Protein AF-A0A2D4EPT7-F1 (afdb_monomer_lite)

InterPro domains:
  IPR009604 LsmAD domain [PF06741] (60-127)
  IPR009604 LsmAD domain [SM01272] (60-128)
  IPR045117 Ataxin2-like [PTHR12854] (3-130)

Sequence (140 aa):
RDAFTDSAISAKVNGEHKEKDLQPWDGGEGATADDLEALETDVSNGWDPNDMFRYNEENYGVASTYDSSLASYTVPLERDNSEDYLKREARATQLAEEIESSAQYKARAALENDDRSEEEKYTAVQRNAAEREGSLSAPR

Organism: Micrurus corallinus (NCBI:txid54390)

Structure (mmCIF, N/CA/C/O backbone):
data_AF-A0A2D4EPT7-F1
#
_entry.id   AF-A0A2D4EPT7-F1
#
loop_
_atom_site.group_PDB
_atom_site.id
_atom_site.type_symbol
_atom_site.label_atom_id
_atom_site.label_alt_id
_atom_site.label_comp_id
_atom_site.label_asym_id
_atom_site.label_entity_id
_atom_site.label_seq_id
_atom_site.pdbx_PDB_ins_code
_atom_site.Cartn_x
_atom_site.Cartn_y
_atom_site.Cartn_z
_atom_site.occupancy
_atom_site.B_iso_or_equiv
_atom_site.auth_seq_id
_atom_site.auth_comp_id
_atom_site.auth_asym_id
_atom_site.auth_atom_id
_atom_site.pdbx_PDB_model_num
ATOM 1 N N . ARG A 1 1 ? 2.824 -45.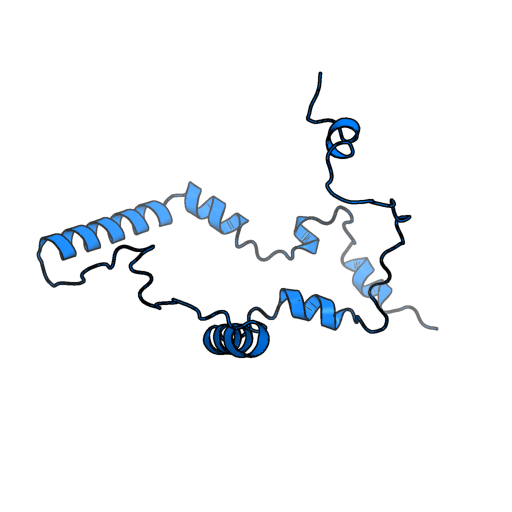150 0.889 1.00 53.28 1 ARG A N 1
ATOM 2 C CA . ARG A 1 1 ? 4.283 -44.941 1.045 1.00 53.28 1 ARG A CA 1
ATOM 3 C C . ARG A 1 1 ? 4.458 -43.432 1.085 1.00 53.28 1 ARG A C 1
ATOM 5 O O . ARG A 1 1 ? 4.150 -42.806 0.078 1.00 53.28 1 ARG A O 1
ATOM 12 N N . ASP A 1 2 ? 4.759 -42.881 2.259 1.00 59.12 2 ASP A N 1
ATOM 13 C CA . ASP A 1 2 ? 4.666 -41.443 2.540 1.00 59.12 2 ASP A CA 1
ATOM 14 C C . ASP A 1 2 ? 5.659 -40.637 1.710 1.00 59.12 2 ASP A C 1
ATOM 16 O O . ASP A 1 2 ? 6.864 -40.844 1.792 1.00 59.12 2 ASP A O 1
ATOM 20 N N . ALA A 1 3 ? 5.129 -39.730 0.894 1.00 64.12 3 ALA A N 1
ATOM 21 C CA . ALA A 1 3 ? 5.895 -38.793 0.074 1.00 64.12 3 ALA A CA 1
ATOM 22 C C . ALA A 1 3 ? 6.210 -37.476 0.813 1.00 64.12 3 ALA A C 1
ATOM 24 O O . ALA A 1 3 ? 6.744 -36.557 0.205 1.00 64.12 3 ALA A O 1
ATOM 25 N N . PHE A 1 4 ? 5.858 -37.390 2.101 1.00 67.00 4 PHE A N 1
ATOM 26 C CA . PHE A 1 4 ? 5.980 -36.193 2.944 1.00 67.00 4 PHE A CA 1
ATOM 27 C C . PHE A 1 4 ? 7.028 -36.332 4.054 1.00 67.00 4 PHE A C 1
ATOM 29 O O . PHE A 1 4 ? 7.124 -35.468 4.916 1.00 67.00 4 PHE A O 1
ATOM 36 N N . THR A 1 5 ? 7.790 -37.424 4.074 1.00 75.00 5 THR A N 1
ATOM 37 C CA . THR A 1 5 ? 8.911 -37.576 5.004 1.00 75.00 5 THR A CA 1
ATOM 38 C C . THR A 1 5 ? 10.184 -37.041 4.363 1.00 75.00 5 THR A C 1
ATOM 40 O O . THR A 1 5 ? 10.388 -37.214 3.159 1.00 75.00 5 THR A O 1
ATOM 43 N N . ASP A 1 6 ? 11.067 -36.440 5.161 1.00 66.38 6 ASP A N 1
ATOM 44 C CA . ASP A 1 6 ? 12.348 -35.892 4.687 1.00 66.38 6 ASP A CA 1
ATOM 45 C C . ASP A 1 6 ? 13.145 -36.909 3.859 1.00 66.38 6 ASP A C 1
ATOM 47 O O . ASP A 1 6 ? 13.690 -36.584 2.806 1.00 66.38 6 ASP A O 1
ATOM 51 N N . SER A 1 7 ? 13.109 -38.190 4.246 1.00 68.69 7 SER A N 1
ATOM 52 C CA . SER A 1 7 ? 13.768 -39.276 3.509 1.00 68.69 7 SER A CA 1
ATOM 53 C C . SER A 1 7 ? 13.239 -39.473 2.079 1.00 68.69 7 S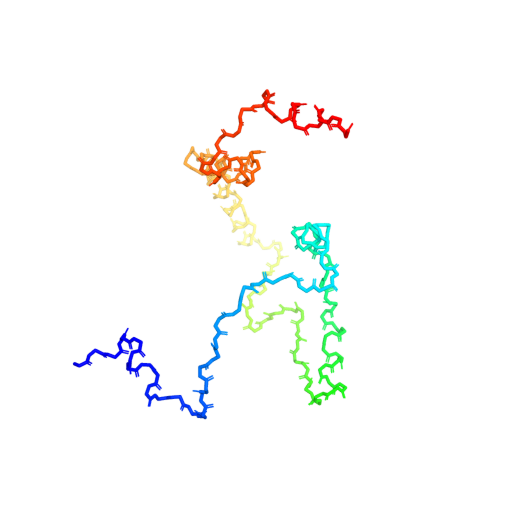ER A C 1
ATOM 55 O O . SER A 1 7 ? 13.974 -39.952 1.217 1.00 68.69 7 SER A O 1
ATOM 57 N N . ALA A 1 8 ? 11.974 -39.137 1.807 1.00 69.88 8 ALA A N 1
ATOM 58 C CA . ALA A 1 8 ? 11.384 -39.210 0.470 1.00 69.88 8 ALA A CA 1
A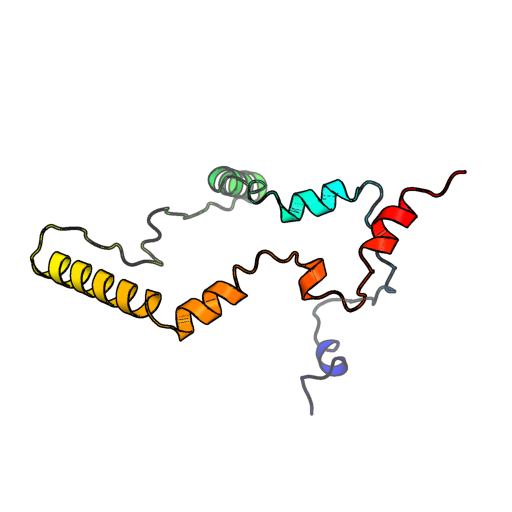TOM 59 C C . ALA A 1 8 ? 11.702 -37.969 -0.385 1.00 69.88 8 ALA A C 1
ATOM 61 O O . ALA A 1 8 ? 11.762 -38.083 -1.613 1.00 69.88 8 ALA A O 1
ATOM 62 N N . ILE A 1 9 ? 11.928 -36.815 0.253 1.00 66.31 9 ILE A N 1
ATOM 63 C CA . ILE A 1 9 ? 12.267 -35.540 -0.397 1.00 66.31 9 ILE A CA 1
ATOM 64 C C . ILE A 1 9 ? 13.739 -35.545 -0.842 1.00 66.31 9 ILE A C 1
ATOM 66 O O . ILE A 1 9 ? 14.029 -35.199 -1.988 1.00 66.31 9 ILE A O 1
ATOM 70 N N . SER A 1 10 ? 14.654 -36.060 -0.010 1.00 65.19 10 SER A N 1
ATOM 71 C CA . SER A 1 10 ? 16.089 -36.147 -0.338 1.00 65.19 10 SER A CA 1
ATOM 72 C C . SER A 1 10 ? 16.409 -37.077 -1.516 1.00 65.19 10 SER A C 1
ATOM 74 O O . SER A 1 10 ? 17.465 -36.968 -2.131 1.00 65.19 10 SER A O 1
ATOM 76 N N . ALA A 1 11 ? 15.502 -37.992 -1.872 1.00 65.56 11 ALA A N 1
ATOM 77 C CA . ALA A 1 11 ? 15.736 -38.999 -2.907 1.00 65.56 11 ALA A CA 1
ATOM 78 C C . ALA A 1 11 ? 15.567 -38.488 -4.355 1.00 65.56 11 ALA A C 1
ATOM 80 O O . ALA A 1 11 ? 15.875 -39.226 -5.291 1.00 65.56 11 ALA A O 1
ATOM 81 N N . LYS A 1 12 ? 15.032 -37.276 -4.570 1.00 62.12 12 LYS A N 1
ATOM 82 C CA . LYS A 1 12 ? 14.650 -36.776 -5.909 1.00 62.12 12 LYS A CA 1
ATOM 83 C C . LYS A 1 12 ? 15.159 -35.368 -6.212 1.00 62.12 12 LYS A C 1
ATOM 85 O O . LYS A 1 12 ? 14.485 -34.601 -6.897 1.00 62.12 12 LYS A O 1
ATOM 90 N N . VAL A 1 13 ? 16.339 -35.020 -5.717 1.00 60.91 13 VAL A N 1
ATOM 91 C CA . VAL A 1 13 ? 16.963 -33.732 -6.033 1.00 60.91 13 VAL A CA 1
ATOM 92 C C . VAL A 1 13 ? 17.879 -33.911 -7.244 1.00 60.91 13 VAL A C 1
ATOM 94 O O . VAL A 1 13 ? 18.672 -34.848 -7.304 1.00 60.91 13 VAL A O 1
ATOM 97 N N . ASN A 1 14 ? 17.742 -33.042 -8.245 1.00 50.59 14 ASN A N 1
ATOM 98 C CA . ASN A 1 14 ? 18.589 -33.070 -9.433 1.00 50.59 14 ASN A CA 1
ATOM 99 C C . ASN A 1 14 ? 19.920 -32.362 -9.112 1.00 50.59 14 ASN A C 1
ATOM 101 O O . ASN A 1 14 ? 20.020 -31.147 -9.250 1.00 50.59 14 ASN A O 1
ATOM 105 N N . GLY A 1 15 ? 20.910 -33.113 -8.619 1.00 62.31 15 GLY A N 1
ATOM 106 C CA . GLY A 1 15 ? 22.244 -32.613 -8.256 1.00 62.31 15 GLY A CA 1
ATOM 107 C C . GLY A 1 15 ? 22.858 -33.358 -7.063 1.00 62.31 15 GLY A C 1
ATOM 108 O O . GLY A 1 15 ? 22.139 -33.931 -6.249 1.00 62.31 15 GLY A O 1
ATOM 109 N N . GLU A 1 16 ? 24.192 -33.366 -6.950 1.00 57.81 16 GLU A N 1
ATOM 110 C CA . GLU A 1 16 ? 24.890 -33.937 -5.789 1.00 57.81 16 GLU A CA 1
ATOM 111 C C . GLU A 1 16 ? 24.796 -32.953 -4.607 1.00 57.81 16 GLU A C 1
ATOM 113 O O . GLU A 1 16 ? 25.594 -32.024 -4.483 1.00 57.81 16 GLU A O 1
ATOM 118 N N . HIS A 1 17 ? 23.789 -33.116 -3.747 1.00 60.59 17 HIS A N 1
ATOM 119 C CA . HIS A 1 17 ? 23.696 -32.373 -2.490 1.00 60.59 17 HIS A CA 1
ATOM 120 C C . HIS A 1 17 ? 24.584 -33.059 -1.444 1.00 60.59 17 HIS A C 1
ATOM 122 O O . HIS A 1 17 ? 24.193 -34.052 -0.835 1.00 60.59 17 HIS A O 1
ATOM 128 N N . LYS A 1 18 ? 25.802 -32.545 -1.241 1.00 72.38 18 LYS A N 1
ATOM 129 C CA . LYS A 1 18 ? 26.581 -32.867 -0.040 1.00 72.38 18 LYS A CA 1
ATOM 130 C C . LYS A 1 18 ? 25.994 -32.063 1.108 1.00 72.38 18 LYS A C 1
ATOM 132 O O . LYS A 1 18 ? 26.045 -30.833 1.078 1.00 72.38 18 LYS A O 1
ATOM 137 N N . GLU A 1 19 ? 25.411 -32.752 2.081 1.00 66.94 19 GLU A N 1
ATOM 138 C CA . GLU A 1 19 ? 25.004 -32.136 3.340 1.00 66.94 19 GLU A CA 1
ATOM 139 C C . GLU A 1 19 ? 26.225 -31.421 3.936 1.00 66.94 19 GLU A C 1
ATOM 141 O O . GLU A 1 19 ? 27.298 -32.011 4.080 1.00 66.94 19 GLU A O 1
ATOM 146 N N . LYS A 1 20 ? 26.094 -30.116 4.176 1.00 75.19 20 LYS A N 1
ATOM 147 C CA . LYS A 1 20 ? 27.096 -29.339 4.904 1.00 75.19 20 LYS A CA 1
ATOM 148 C C . LYS A 1 20 ? 26.735 -29.390 6.380 1.00 75.19 20 LYS A C 1
ATOM 150 O O . LYS A 1 20 ? 25.558 -29.260 6.717 1.00 75.19 20 LYS A O 1
ATOM 155 N N . ASP A 1 21 ? 27.740 -29.524 7.236 1.00 83.06 21 ASP A N 1
ATOM 156 C CA . ASP A 1 21 ? 27.547 -29.374 8.673 1.00 83.06 21 ASP A CA 1
ATOM 157 C C . ASP A 1 21 ? 26.982 -27.980 8.969 1.00 83.06 21 ASP A C 1
ATOM 159 O O . ASP A 1 21 ? 27.465 -26.971 8.443 1.00 83.06 21 ASP A O 1
ATOM 163 N N . LEU A 1 22 ? 25.941 -27.928 9.801 1.00 83.25 22 LEU A N 1
ATOM 164 C CA . LEU A 1 22 ? 25.382 -26.661 10.256 1.00 83.25 22 LEU A CA 1
ATOM 165 C C . LEU A 1 22 ? 26.439 -25.935 11.091 1.00 83.25 22 LEU A C 1
ATOM 167 O O . LEU A 1 22 ? 26.929 -26.465 12.089 1.00 83.25 22 LEU A O 1
ATOM 171 N N . GLN A 1 23 ? 26.776 -24.714 10.688 1.00 82.94 23 GLN A N 1
ATOM 172 C CA . GLN A 1 23 ? 27.630 -23.829 11.469 1.00 82.94 23 GLN A CA 1
ATOM 173 C C . GLN A 1 23 ? 26.759 -22.831 12.238 1.00 82.94 23 GLN A C 1
ATOM 175 O O . GLN A 1 23 ? 25.740 -22.381 11.703 1.00 82.94 23 GLN A O 1
ATOM 180 N N . PRO A 1 24 ? 27.133 -22.476 13.481 1.00 82.19 24 PRO A N 1
ATOM 181 C CA . PRO A 1 24 ? 26.521 -21.352 14.172 1.00 82.19 24 PRO A CA 1
ATOM 182 C C . PRO A 1 24 ? 26.617 -20.098 13.304 1.00 82.19 24 PRO A C 1
ATOM 184 O O . PRO A 1 24 ? 27.679 -19.798 12.761 1.00 82.19 24 PRO A O 1
ATOM 187 N N . TRP A 1 25 ? 25.504 -19.386 13.172 1.00 82.06 25 TRP A N 1
ATOM 188 C CA . TRP A 1 25 ? 25.478 -18.082 12.522 1.00 82.06 25 TRP A CA 1
ATOM 189 C C . TRP A 1 25 ? 26.336 -17.093 13.326 1.00 82.06 25 TRP A C 1
ATOM 191 O O . TRP A 1 25 ? 26.091 -16.923 14.521 1.00 82.06 25 TRP A O 1
ATOM 201 N N . ASP A 1 26 ? 27.334 -16.466 12.696 1.00 75.38 26 ASP A N 1
ATOM 202 C CA . ASP A 1 26 ? 28.249 -15.512 13.348 1.00 75.38 26 ASP A CA 1
ATOM 203 C C . ASP A 1 26 ? 27.959 -14.039 13.009 1.00 75.38 26 ASP A C 1
ATOM 205 O O . ASP A 1 26 ? 28.669 -13.152 13.475 1.00 75.38 26 ASP A O 1
ATOM 209 N N . GLY A 1 27 ? 26.903 -13.771 12.232 1.00 66.62 27 GLY A N 1
ATOM 210 C CA . GLY A 1 27 ? 26.518 -12.420 11.816 1.00 66.62 27 GLY A CA 1
ATOM 211 C C . GLY A 1 27 ? 27.408 -11.792 10.740 1.00 66.62 27 GLY A C 1
ATOM 212 O O . GLY A 1 27 ? 27.061 -10.726 10.244 1.00 66.62 27 GLY A O 1
ATOM 213 N N . GLY A 1 28 ? 28.502 -12.441 10.328 1.00 67.12 28 GLY A N 1
ATOM 214 C CA . GLY A 1 28 ? 29.513 -11.848 9.458 1.00 67.12 28 GLY A CA 1
ATOM 215 C C . GLY A 1 28 ? 30.361 -10.785 10.171 1.00 67.12 28 GLY A C 1
ATOM 216 O O . GLY A 1 28 ? 29.912 -10.075 11.071 1.00 67.12 28 GLY A O 1
ATOM 217 N N . GLU A 1 29 ? 31.623 -10.651 9.762 1.00 60.03 29 GLU A N 1
ATOM 218 C CA . GLU A 1 29 ? 32.531 -9.626 10.286 1.00 60.03 29 GLU A CA 1
ATOM 219 C C . GLU A 1 29 ? 32.078 -8.236 9.800 1.00 60.03 29 GLU A C 1
ATOM 221 O O . GLU A 1 29 ? 32.411 -7.813 8.695 1.00 60.03 29 GLU A O 1
ATOM 226 N N . GLY A 1 30 ? 31.270 -7.545 10.611 1.00 60.19 30 GLY A N 1
ATOM 227 C CA . GLY A 1 30 ? 30.836 -6.170 10.344 1.00 60.19 30 GLY A CA 1
ATOM 228 C C . GLY A 1 30 ? 29.380 -5.848 10.676 1.00 60.19 30 GLY A C 1
ATOM 229 O O . GLY A 1 30 ? 29.069 -4.666 10.760 1.00 60.19 30 GLY A O 1
ATOM 230 N N . ALA A 1 31 ? 28.515 -6.842 10.914 1.00 58.25 31 ALA A N 1
ATOM 231 C CA . ALA A 1 31 ? 27.129 -6.570 11.293 1.00 58.25 31 ALA A CA 1
ATOM 232 C C . ALA A 1 31 ? 27.069 -6.006 12.720 1.00 58.25 31 ALA A C 1
ATOM 234 O O . ALA A 1 31 ? 27.276 -6.715 13.710 1.00 58.25 31 ALA A O 1
ATOM 235 N N . THR A 1 32 ? 26.819 -4.707 12.834 1.00 61.66 32 THR A N 1
ATOM 236 C CA . THR A 1 32 ? 26.501 -4.061 14.107 1.00 61.66 32 THR A CA 1
ATOM 237 C C . THR A 1 32 ? 25.013 -4.242 14.408 1.00 61.66 32 THR A C 1
ATOM 239 O O . THR A 1 32 ? 24.210 -4.501 13.515 1.00 61.66 32 THR A O 1
ATOM 2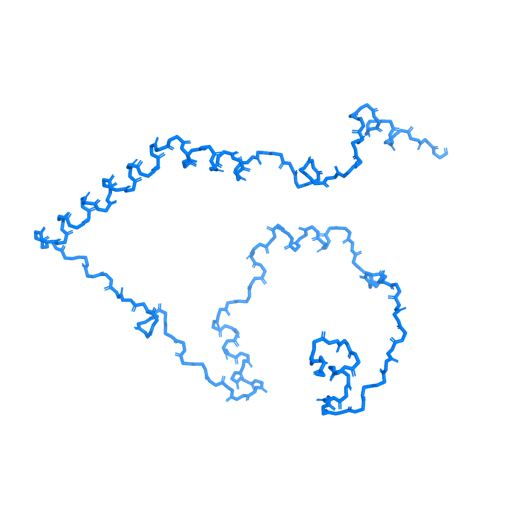42 N N . ALA A 1 33 ? 24.617 -4.109 15.677 1.00 60.81 33 ALA A N 1
ATOM 243 C CA . ALA A 1 33 ? 23.195 -4.098 16.033 1.00 60.81 33 ALA A CA 1
ATOM 244 C C . ALA A 1 33 ? 22.423 -2.996 15.271 1.00 60.81 33 ALA A C 1
ATOM 246 O O . ALA A 1 33 ? 21.291 -3.229 14.866 1.00 60.81 33 ALA A O 1
ATOM 247 N N . ASP A 1 34 ? 23.079 -1.864 14.981 1.00 58.47 34 ASP A N 1
ATOM 248 C CA . ASP A 1 34 ? 22.534 -0.780 14.148 1.00 58.47 34 ASP A CA 1
ATOM 249 C C . ASP A 1 34 ? 22.225 -1.225 12.704 1.00 58.47 34 ASP A C 1
ATOM 251 O O . ASP A 1 34 ? 21.217 -0.803 12.145 1.00 58.47 34 ASP A O 1
ATOM 255 N N . ASP A 1 35 ? 23.044 -2.094 12.096 1.00 60.44 35 ASP A N 1
ATOM 256 C CA . ASP A 1 35 ? 22.797 -2.607 10.734 1.00 60.44 35 ASP A CA 1
ATOM 257 C C . ASP A 1 35 ? 21.569 -3.534 10.677 1.00 60.44 35 ASP A C 1
ATOM 259 O O . ASP A 1 35 ? 20.889 -3.615 9.653 1.00 60.44 35 ASP A O 1
ATOM 263 N N . LEU A 1 36 ? 21.267 -4.230 11.778 1.00 59.38 36 LEU A N 1
ATOM 264 C CA . LEU A 1 36 ? 20.074 -5.071 11.903 1.00 59.38 36 LEU A CA 1
ATOM 265 C C . LEU A 1 36 ? 18.817 -4.233 12.183 1.00 59.38 36 LEU A C 1
ATOM 267 O O . LEU A 1 36 ? 17.776 -4.512 11.596 1.00 59.38 36 LEU A O 1
ATOM 271 N N . GLU A 1 37 ? 18.914 -3.175 12.997 1.00 59.28 37 GLU A N 1
ATOM 272 C CA . GLU A 1 37 ? 17.800 -2.239 13.236 1.00 59.28 37 GLU A CA 1
ATOM 273 C C . GLU A 1 37 ? 17.456 -1.396 11.993 1.00 59.28 37 GLU A C 1
ATOM 275 O O . GLU A 1 37 ? 16.288 -1.063 11.760 1.00 59.28 37 GLU A O 1
ATOM 280 N N . ALA A 1 38 ? 18.444 -1.085 11.146 1.00 60.00 38 ALA A N 1
ATOM 281 C CA . ALA A 1 38 ? 18.233 -0.366 9.889 1.00 60.00 38 ALA A CA 1
ATOM 282 C C . ALA A 1 38 ? 17.354 -1.149 8.894 1.00 60.00 38 ALA A C 1
ATOM 284 O O . ALA A 1 38 ? 16.589 -0.546 8.142 1.00 60.00 38 ALA A O 1
ATOM 285 N N . LEU A 1 39 ? 17.408 -2.486 8.907 1.00 57.88 39 LEU A N 1
ATOM 286 C CA . LEU A 1 39 ? 16.549 -3.333 8.066 1.00 57.88 39 LEU A CA 1
ATOM 287 C C . LEU A 1 39 ? 15.075 -3.290 8.489 1.00 57.88 39 LEU A C 1
ATOM 289 O O . LEU A 1 39 ? 14.195 -3.489 7.653 1.00 57.88 39 LEU A O 1
ATOM 293 N N . GLU A 1 40 ? 14.807 -3.047 9.771 1.00 55.75 40 GLU A N 1
ATOM 294 C CA . GLU A 1 40 ? 13.450 -3.005 10.326 1.00 55.75 40 GLU A CA 1
ATOM 295 C C . GLU A 1 40 ? 12.809 -1.619 10.188 1.00 55.75 40 GLU A C 1
ATOM 297 O O . GLU A 1 40 ? 11.588 -1.502 10.069 1.00 55.75 40 GLU A O 1
ATOM 302 N N . THR A 1 41 ? 13.625 -0.564 10.173 1.00 57.12 41 THR A N 1
ATOM 303 C CA . THR A 1 41 ? 13.155 0.828 10.153 1.00 57.12 41 THR A CA 1
ATOM 304 C C . THR A 1 41 ? 13.195 1.482 8.775 1.00 57.12 41 THR A C 1
ATOM 306 O O . THR A 1 41 ? 12.418 2.409 8.531 1.00 57.12 41 THR A O 1
ATOM 309 N N . ASP A 1 42 ? 14.035 1.008 7.852 1.00 53.12 42 ASP A N 1
ATOM 310 C CA . ASP A 1 42 ? 14.201 1.635 6.544 1.00 53.12 42 ASP A CA 1
ATOM 311 C C . ASP A 1 42 ? 13.439 0.900 5.431 1.00 53.12 42 ASP A C 1
ATOM 313 O O . ASP A 1 42 ? 13.990 0.156 4.618 1.00 53.12 42 ASP A O 1
ATOM 317 N N . VAL A 1 43 ? 12.136 1.181 5.330 1.00 55.94 43 VAL A N 1
ATOM 318 C CA . VAL A 1 43 ? 11.314 0.804 4.158 1.00 55.94 43 VAL A CA 1
ATOM 319 C C . VAL A 1 43 ? 11.799 1.523 2.877 1.00 55.94 43 VAL A C 1
ATOM 321 O O . VAL A 1 43 ? 11.343 1.226 1.773 1.00 55.94 43 VAL A O 1
ATOM 324 N N . SER A 1 44 ? 12.747 2.459 2.998 1.00 55.25 44 SER A N 1
ATOM 325 C CA . SER A 1 44 ? 13.288 3.275 1.905 1.00 55.25 44 SER A CA 1
ATOM 326 C C . SER A 1 44 ? 14.488 2.642 1.194 1.00 55.25 44 SER A C 1
ATOM 328 O O . SER A 1 44 ? 14.959 3.205 0.208 1.00 55.25 44 SER A O 1
ATOM 330 N N . ASN A 1 45 ? 14.950 1.460 1.612 1.00 61.56 45 ASN A N 1
ATOM 331 C CA . ASN A 1 45 ? 16.103 0.775 1.011 1.00 61.56 45 ASN A CA 1
ATOM 332 C C . ASN A 1 45 ? 15.782 0.034 -0.315 1.00 61.56 45 ASN A C 1
ATOM 334 O O . ASN A 1 45 ? 16.501 -0.871 -0.744 1.00 61.56 45 ASN A O 1
ATOM 338 N N . GLY A 1 46 ? 14.669 0.380 -0.967 1.00 72.31 46 GLY A N 1
ATOM 339 C CA . GLY A 1 46 ? 14.251 -0.195 -2.244 1.00 72.31 46 GLY A CA 1
ATOM 340 C C . GLY A 1 46 ? 14.996 0.414 -3.433 1.00 72.31 46 GLY A C 1
ATOM 341 O O . GLY A 1 46 ? 15.274 1.610 -3.466 1.00 72.31 46 GLY A O 1
ATOM 342 N N . TRP A 1 47 ? 15.288 -0.399 -4.449 1.00 86.19 47 TRP A N 1
ATOM 343 C CA . TRP A 1 47 ? 15.692 0.126 -5.756 1.00 86.19 47 TRP A CA 1
ATOM 344 C C . TRP A 1 47 ? 14.496 0.784 -6.443 1.00 86.19 47 TRP A C 1
ATOM 346 O O . TRP A 1 47 ? 13.388 0.242 -6.402 1.00 86.19 47 TRP A O 1
ATOM 356 N N . ASP A 1 48 ? 14.723 1.907 -7.131 1.00 87.94 48 ASP A N 1
ATOM 357 C CA . ASP A 1 48 ? 13.715 2.429 -8.050 1.00 87.94 48 ASP A CA 1
ATOM 358 C C . ASP A 1 48 ? 13.396 1.346 -9.101 1.00 87.94 48 ASP A C 1
ATOM 360 O O . ASP A 1 48 ? 14.323 0.742 -9.661 1.00 87.94 48 ASP A O 1
ATOM 364 N N . PRO A 1 49 ? 12.113 1.069 -9.397 1.00 88.00 49 PRO A N 1
ATOM 365 C CA . PRO A 1 49 ? 11.748 0.043 -10.366 1.00 88.00 49 PRO A CA 1
ATOM 366 C C . PRO A 1 49 ? 12.427 0.233 -11.726 1.00 88.00 49 PRO A C 1
ATOM 368 O O . PRO A 1 49 ? 12.837 -0.753 -12.337 1.00 88.00 49 PRO A O 1
ATOM 371 N N . ASN A 1 50 ? 12.619 1.478 -12.183 1.00 91.12 50 ASN A N 1
ATOM 372 C CA . ASN A 1 50 ? 13.295 1.748 -13.452 1.00 91.12 50 ASN A CA 1
ATOM 373 C C . ASN A 1 50 ? 14.785 1.402 -13.389 1.00 91.12 50 ASN A C 1
ATOM 375 O O . ASN A 1 50 ? 15.333 0.906 -14.373 1.00 91.12 50 ASN A O 1
ATOM 379 N N . ASP A 1 51 ? 15.434 1.617 -12.245 1.00 93.25 51 ASP A N 1
ATOM 380 C CA . ASP A 1 51 ? 16.832 1.234 -12.043 1.00 93.25 51 ASP A CA 1
ATOM 381 C C . ASP A 1 51 ? 16.993 -0.291 -12.005 1.00 93.25 51 ASP A C 1
ATOM 383 O O . ASP A 1 51 ? 17.925 -0.830 -12.608 1.00 93.25 51 ASP A O 1
ATOM 387 N N . MET A 1 52 ? 16.044 -1.001 -11.390 1.00 91.56 52 MET A N 1
ATOM 388 C CA . MET A 1 52 ? 16.005 -2.466 -11.415 1.00 91.56 52 MET A CA 1
ATOM 389 C C . MET A 1 52 ? 15.799 -3.002 -12.840 1.00 91.56 52 MET A C 1
ATOM 391 O O . MET A 1 52 ? 16.498 -3.928 -13.261 1.00 91.56 52 MET A O 1
ATOM 395 N N . PHE A 1 53 ? 14.869 -2.421 -13.608 1.00 94.69 53 PHE A N 1
ATOM 396 C CA . PHE A 1 53 ? 14.633 -2.819 -14.999 1.00 94.69 53 PHE A CA 1
ATOM 397 C C . PHE A 1 53 ? 15.866 -2.580 -15.870 1.00 94.69 53 PHE A C 1
ATOM 399 O O . PHE A 1 53 ? 16.256 -3.477 -16.617 1.00 94.69 53 PHE A O 1
ATOM 406 N N . ARG A 1 54 ? 16.511 -1.414 -15.730 1.00 95.12 54 ARG A N 1
ATOM 407 C CA . ARG A 1 54 ? 17.727 -1.067 -16.473 1.00 95.12 54 ARG A CA 1
ATOM 408 C C . ARG A 1 54 ? 18.858 -2.050 -16.186 1.00 95.12 54 ARG A C 1
ATOM 410 O O . ARG A 1 54 ? 19.467 -2.556 -17.119 1.00 95.12 54 ARG A O 1
ATOM 417 N N . TYR A 1 55 ? 19.094 -2.381 -14.918 1.00 95.25 55 TYR A N 1
ATOM 418 C CA . TYR A 1 55 ? 20.115 -3.361 -14.545 1.00 95.25 55 TYR A CA 1
ATOM 419 C C . TYR A 1 55 ? 19.842 -4.744 -15.148 1.00 95.25 55 TYR A C 1
ATOM 421 O O . TYR A 1 55 ? 20.753 -5.393 -15.660 1.00 95.25 55 TYR A O 1
ATOM 429 N N . ASN A 1 56 ? 18.584 -5.193 -15.142 1.00 93.06 56 ASN A N 1
ATOM 430 C CA . ASN A 1 56 ? 18.214 -6.472 -15.746 1.00 93.06 56 ASN A CA 1
ATOM 431 C C . ASN A 1 56 ? 18.436 -6.497 -17.263 1.00 93.06 56 ASN A C 1
ATOM 433 O O . ASN A 1 56 ? 18.878 -7.511 -17.813 1.00 93.06 56 ASN A O 1
ATOM 437 N N . GLU A 1 57 ? 18.163 -5.385 -17.937 1.00 95.88 57 GLU A N 1
ATOM 438 C CA . GLU A 1 57 ? 18.394 -5.245 -19.369 1.00 95.88 57 GLU A CA 1
ATOM 439 C C . GLU A 1 57 ? 19.893 -5.195 -19.699 1.00 95.88 57 GLU A C 1
ATOM 441 O O . GLU A 1 57 ? 20.351 -5.931 -20.571 1.00 95.88 57 GLU A O 1
ATOM 446 N N . GLU A 1 58 ? 20.679 -4.404 -18.967 1.00 96.44 58 GLU A N 1
ATOM 447 C CA . GLU A 1 58 ? 22.118 -4.237 -19.205 1.00 96.44 58 GLU A CA 1
ATOM 448 C C . GLU A 1 58 ? 22.924 -5.501 -18.871 1.00 96.44 58 GLU A C 1
ATOM 450 O O . GLU A 1 58 ? 23.803 -5.899 -19.640 1.00 96.44 58 GLU A O 1
ATOM 455 N N . ASN A 1 59 ? 22.622 -6.161 -17.749 1.00 96.19 59 ASN A N 1
ATOM 456 C CA . ASN A 1 59 ? 23.418 -7.285 -17.252 1.00 96.19 59 ASN A CA 1
ATOM 457 C C . ASN A 1 59 ? 22.934 -8.645 -17.760 1.00 96.19 59 ASN A C 1
ATOM 459 O O . ASN A 1 59 ? 23.738 -9.571 -17.882 1.00 96.19 59 ASN A O 1
ATOM 463 N N . TYR A 1 60 ? 21.636 -8.780 -18.038 1.00 95.88 60 TYR A N 1
ATOM 464 C CA . TYR A 1 60 ? 21.025 -10.063 -18.395 1.00 95.88 60 TYR A CA 1
ATOM 465 C C . TYR A 1 60 ? 20.244 -10.024 -19.715 1.00 95.88 60 TYR A C 1
ATOM 467 O O . TYR A 1 60 ? 19.754 -11.066 -20.151 1.00 95.88 60 TYR A O 1
ATOM 475 N N . GLY A 1 61 ? 20.133 -8.864 -20.376 1.00 94.44 61 GLY A N 1
ATOM 476 C CA . GLY A 1 61 ? 19.377 -8.717 -21.623 1.00 94.44 61 GLY A CA 1
ATOM 477 C C . GLY A 1 61 ? 17.865 -8.885 -21.448 1.00 94.44 61 GLY A C 1
ATOM 478 O O . GLY A 1 61 ? 17.167 -9.165 -22.423 1.00 94.44 61 GLY A O 1
ATOM 479 N N . VAL A 1 62 ? 17.351 -8.775 -20.217 1.00 95.38 62 VAL A N 1
ATOM 480 C CA . VAL A 1 62 ? 15.933 -8.994 -19.902 1.00 95.38 62 VAL A CA 1
ATOM 481 C C . VAL A 1 62 ? 15.198 -7.657 -19.862 1.00 95.38 62 VAL A C 1
ATOM 483 O O . VAL A 1 62 ? 15.288 -6.917 -18.885 1.00 95.38 62 VAL A O 1
ATOM 486 N N . ALA A 1 63 ? 14.428 -7.372 -20.913 1.00 94.12 63 ALA A N 1
ATOM 487 C CA . ALA A 1 63 ? 13.583 -6.184 -20.985 1.00 94.12 63 ALA A CA 1
ATOM 488 C C . ALA A 1 63 ? 12.278 -6.376 -20.197 1.00 94.12 63 ALA A C 1
ATOM 490 O O . ALA A 1 63 ? 11.593 -7.394 -20.324 1.00 94.12 63 ALA A O 1
ATOM 491 N N . SER A 1 64 ? 11.915 -5.373 -19.401 1.00 92.38 64 SER A N 1
ATOM 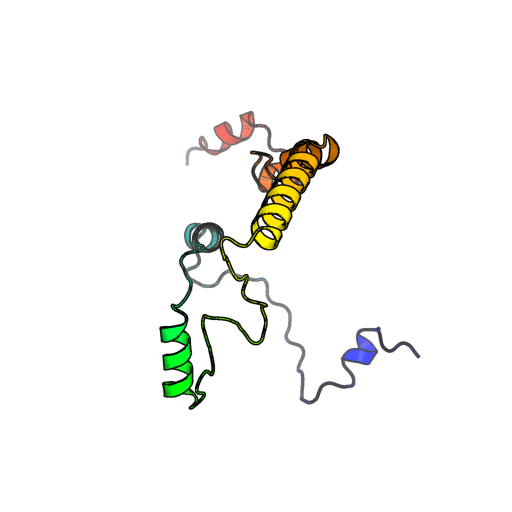492 C CA . SER A 1 64 ? 10.692 -5.402 -18.597 1.00 92.38 64 SER A CA 1
ATOM 493 C C . SER A 1 64 ? 9.502 -4.848 -19.378 1.00 92.38 64 SER A C 1
ATOM 495 O O . SER A 1 64 ? 9.592 -3.793 -19.995 1.00 92.38 64 SER A O 1
ATOM 497 N N . THR A 1 65 ? 8.357 -5.529 -19.314 1.00 91.62 65 THR A N 1
ATOM 498 C CA . THR A 1 65 ? 7.084 -5.075 -19.912 1.00 91.62 65 THR A CA 1
ATOM 499 C C . THR A 1 65 ? 6.198 -4.368 -18.886 1.00 91.62 65 THR A C 1
ATOM 501 O O . THR A 1 65 ? 4.973 -4.492 -18.922 1.00 91.62 65 THR A O 1
ATOM 504 N N . TYR A 1 66 ? 6.816 -3.727 -17.897 1.00 89.81 66 TYR A N 1
ATOM 505 C CA . TYR A 1 66 ? 6.099 -3.081 -16.811 1.00 89.81 66 TYR A CA 1
ATOM 506 C C . TYR A 1 66 ? 5.300 -1.888 -17.340 1.00 89.81 66 TYR A C 1
ATOM 508 O O . TYR A 1 66 ? 5.828 -1.038 -18.053 1.00 89.81 66 TYR A O 1
ATOM 516 N N . ASP A 1 67 ? 4.031 -1.832 -16.956 1.00 90.38 67 ASP A N 1
ATOM 517 C CA . ASP A 1 67 ? 3.137 -0.708 -17.190 1.00 90.38 67 ASP A CA 1
ATOM 518 C C . ASP A 1 67 ? 2.543 -0.303 -15.840 1.00 90.38 67 ASP A C 1
ATOM 520 O O . ASP A 1 67 ? 1.909 -1.116 -15.159 1.00 90.38 67 ASP A O 1
ATOM 524 N N . SER A 1 68 ? 2.753 0.957 -15.456 1.00 87.75 68 SER A N 1
ATOM 525 C CA . SER A 1 68 ? 2.280 1.509 -14.186 1.00 87.75 68 SER A CA 1
ATOM 526 C C . SER A 1 68 ? 0.758 1.536 -14.077 1.00 87.75 68 SER A C 1
ATOM 528 O O . SER A 1 68 ? 0.236 1.607 -12.966 1.00 87.75 68 SER A O 1
ATOM 530 N N . SER A 1 69 ? 0.038 1.439 -15.201 1.00 89.25 69 SER A N 1
ATOM 531 C CA . SER A 1 69 ? -1.419 1.309 -15.194 1.00 89.25 69 SER A CA 1
ATOM 532 C C . SER A 1 69 ? -1.889 0.004 -14.547 1.00 89.25 69 SER A C 1
ATOM 534 O O . SER A 1 69 ? -3.030 -0.076 -14.094 1.00 89.25 69 SER A O 1
ATOM 536 N N . LEU A 1 70 ? -1.029 -1.028 -14.529 1.00 90.06 70 LEU A N 1
ATOM 537 C CA . LEU A 1 70 ? -1.354 -2.385 -14.093 1.00 90.06 70 LEU A CA 1
ATOM 538 C C . LEU A 1 70 ? -2.657 -2.912 -14.722 1.00 90.06 70 LEU A C 1
ATOM 540 O O . LEU A 1 70 ? -3.341 -3.733 -14.112 1.00 90.06 70 LEU A O 1
ATOM 544 N N . ALA A 1 71 ? -3.020 -2.470 -15.933 1.00 89.38 71 ALA A N 1
ATOM 545 C CA . ALA A 1 71 ? -4.304 -2.791 -16.566 1.00 89.38 71 ALA A CA 1
ATOM 546 C C . ALA A 1 71 ? -4.519 -4.298 -16.805 1.00 89.38 71 ALA A C 1
ATOM 548 O O . ALA A 1 71 ? -5.652 -4.765 -16.886 1.00 89.38 71 ALA A O 1
ATOM 549 N N . SER A 1 72 ? -3.439 -5.082 -16.881 1.00 90.69 72 SER A N 1
ATOM 550 C CA . SER A 1 72 ? -3.510 -6.549 -16.965 1.00 90.69 72 SER A CA 1
ATOM 551 C C . SER A 1 72 ? -3.883 -7.224 -15.639 1.00 90.69 72 SER A C 1
ATOM 553 O O . SER A 1 72 ? -4.268 -8.390 -15.636 1.00 90.69 72 SER A O 1
ATOM 555 N N . TYR A 1 73 ? -3.748 -6.517 -14.516 1.00 92.12 73 TYR A N 1
ATOM 556 C CA . TYR A 1 73 ? -3.944 -7.042 -13.160 1.00 92.12 73 TYR A CA 1
ATOM 557 C C . TYR A 1 73 ? -5.018 -6.296 -12.368 1.00 92.12 73 TYR A C 1
ATOM 559 O O . TYR A 1 73 ? -5.466 -6.779 -11.330 1.00 92.12 73 TYR A O 1
ATOM 567 N N . THR A 1 74 ? -5.438 -5.126 -12.842 1.00 92.81 74 THR A N 1
ATOM 568 C CA . THR A 1 74 ? -6.405 -4.264 -12.169 1.00 92.81 74 THR A CA 1
ATOM 569 C C . THR A 1 74 ? -7.451 -3.774 -13.158 1.00 92.81 74 THR A C 1
ATOM 571 O O . THR A 1 74 ? -7.202 -3.675 -14.357 1.00 92.81 74 THR A O 1
ATOM 574 N N . VAL A 1 75 ? -8.645 -3.477 -12.646 1.00 89.94 75 VAL A N 1
ATOM 575 C CA . VAL A 1 75 ? -9.706 -2.835 -13.423 1.00 89.94 75 VAL A CA 1
ATOM 576 C C . VAL A 1 75 ? -9.709 -1.353 -13.051 1.00 89.94 75 VAL A C 1
ATOM 578 O O . VAL A 1 75 ? -10.024 -1.038 -11.899 1.00 89.94 75 VAL A O 1
ATOM 581 N N . PRO A 1 76 ? -9.361 -0.442 -13.978 1.00 85.56 76 PRO A N 1
ATOM 582 C CA . PRO A 1 76 ? -9.399 0.988 -13.711 1.00 85.56 76 PRO A CA 1
ATOM 583 C C . PRO A 1 76 ? -10.811 1.432 -13.326 1.00 85.56 76 PRO A C 1
ATOM 585 O O . PRO A 1 76 ? -11.793 1.056 -13.969 1.00 85.56 76 PRO A O 1
ATOM 588 N N . LEU A 1 77 ? -10.922 2.246 -12.278 1.00 84.50 77 LEU A N 1
ATOM 589 C CA . LEU A 1 77 ? -12.199 2.821 -11.877 1.00 84.50 77 LEU A CA 1
ATOM 590 C C . LEU A 1 77 ? -12.449 4.110 -12.667 1.00 84.50 77 LEU A C 1
ATOM 592 O O . LEU A 1 77 ? -11.760 5.110 -12.466 1.00 84.50 77 LEU A O 1
ATOM 596 N N . GLU A 1 78 ? -13.454 4.100 -13.540 1.00 85.75 78 GLU A N 1
ATOM 597 C CA . GLU A 1 78 ? -13.901 5.309 -14.233 1.00 85.75 78 GLU A CA 1
ATOM 598 C C . GLU A 1 78 ? -14.596 6.246 -13.240 1.00 85.75 78 GLU A C 1
ATOM 600 O O . GLU A 1 78 ? -15.672 5.935 -12.730 1.00 85.75 78 GLU A O 1
ATOM 605 N N . ARG A 1 79 ? -13.958 7.381 -12.936 1.00 84.06 79 ARG A N 1
ATOM 606 C CA . ARG A 1 79 ? -14.494 8.417 -12.041 1.00 84.06 79 ARG A CA 1
ATOM 607 C C . ARG A 1 79 ? -15.243 9.469 -12.846 1.00 84.06 79 ARG A C 1
ATOM 609 O O . ARG A 1 79 ? -14.769 10.592 -13.013 1.00 84.06 79 ARG A O 1
ATOM 616 N N . ASP A 1 80 ? -16.379 9.078 -13.404 1.00 86.12 80 ASP A N 1
ATOM 617 C CA . ASP A 1 80 ? -17.270 9.993 -14.105 1.00 86.12 80 ASP A CA 1
ATOM 618 C C . ASP A 1 80 ? -18.326 10.592 -13.157 1.00 86.12 80 ASP A C 1
ATOM 620 O O . ASP A 1 80 ? -18.591 10.083 -12.072 1.00 86.12 80 ASP A O 1
ATOM 624 N N . ASN A 1 81 ? -18.954 11.702 -13.555 1.00 82.50 81 ASN A N 1
ATOM 625 C CA . ASN A 1 81 ? -20.060 12.301 -12.791 1.00 82.50 81 ASN A CA 1
ATOM 626 C C . ASN A 1 81 ? -21.405 11.613 -13.094 1.00 82.50 81 ASN A C 1
ATOM 628 O O . ASN A 1 81 ? -22.457 12.256 -13.058 1.00 82.50 81 ASN A O 1
ATOM 632 N N . SER A 1 82 ? -21.386 10.329 -13.461 1.00 88.94 82 SER A N 1
ATOM 633 C CA . SER A 1 82 ? -22.617 9.585 -13.705 1.00 88.94 82 SER A CA 1
ATOM 634 C C . SER A 1 82 ? -23.367 9.361 -12.394 1.00 88.94 82 SER A C 1
ATOM 636 O O . SER A 1 82 ? -22.779 9.172 -11.326 1.00 88.94 82 SER A O 1
ATOM 638 N N . GLU A 1 83 ? -24.698 9.353 -12.469 1.00 91.12 83 GLU A N 1
ATOM 639 C CA . GLU A 1 83 ? -25.543 9.077 -11.305 1.00 91.12 83 GLU A CA 1
ATOM 640 C C . GLU A 1 83 ? -25.222 7.697 -10.696 1.00 91.12 83 GLU A C 1
ATOM 642 O O . GLU A 1 83 ? -25.219 7.531 -9.475 1.00 91.12 83 GLU A O 1
ATOM 647 N N . ASP A 1 84 ? -24.885 6.717 -11.539 1.00 88.88 84 ASP A N 1
ATOM 648 C CA . ASP A 1 84 ? -24.527 5.365 -11.113 1.00 88.88 84 ASP A CA 1
ATOM 649 C C . ASP A 1 84 ? -23.159 5.291 -10.427 1.00 88.88 84 ASP A C 1
ATOM 651 O O . ASP A 1 84 ? -22.995 4.494 -9.499 1.00 88.88 84 ASP A O 1
ATOM 655 N N . TYR A 1 85 ? -22.168 6.085 -10.852 1.00 91.56 85 TYR A N 1
ATOM 656 C CA . TYR A 1 85 ? -20.890 6.192 -10.143 1.00 91.56 85 TYR A CA 1
ATOM 657 C C . TYR A 1 85 ? -21.090 6.815 -8.761 1.00 91.56 85 TYR A C 1
ATOM 659 O O . TYR A 1 85 ? -20.692 6.211 -7.767 1.00 91.56 85 TYR A O 1
ATOM 667 N N . LEU A 1 86 ? -21.800 7.943 -8.674 1.00 93.50 86 LEU A N 1
ATOM 668 C CA . LEU A 1 86 ? -22.049 8.631 -7.402 1.00 93.50 86 LEU A CA 1
ATOM 669 C C . LEU A 1 86 ? -22.825 7.757 -6.407 1.00 93.50 86 LEU A C 1
ATOM 671 O O . LEU A 1 86 ? -22.495 7.719 -5.224 1.00 93.50 86 LEU A O 1
ATOM 675 N N . LYS A 1 87 ? -23.824 6.996 -6.872 1.00 94.44 87 LYS A N 1
ATOM 676 C CA . LYS A 1 87 ? -24.540 6.025 -6.026 1.00 94.44 87 LYS A CA 1
ATOM 677 C C . LYS A 1 87 ? -23.624 4.915 -5.515 1.00 94.44 87 LYS A C 1
ATOM 679 O O . LYS A 1 87 ? -23.738 4.519 -4.355 1.00 94.44 87 LYS A O 1
ATOM 684 N N . ARG A 1 88 ? -22.740 4.386 -6.370 1.00 92.81 88 ARG A N 1
ATOM 685 C CA . ARG A 1 88 ? -21.766 3.354 -5.978 1.00 92.81 88 ARG A CA 1
ATOM 686 C C . ARG A 1 88 ? -20.751 3.897 -4.981 1.00 92.81 88 ARG A C 1
ATOM 688 O O . ARG A 1 88 ? -20.479 3.214 -4.000 1.00 92.81 88 ARG A O 1
ATOM 695 N N . GLU A 1 89 ? -20.247 5.105 -5.207 1.00 93.81 89 GLU A N 1
ATOM 696 C CA . GLU A 1 89 ? -19.322 5.796 -4.308 1.00 93.81 89 GLU A CA 1
ATOM 697 C C . GLU A 1 89 ? -19.974 6.028 -2.939 1.00 93.81 89 GLU A C 1
ATOM 699 O O . GLU A 1 89 ? -19.451 5.557 -1.934 1.00 93.81 89 GLU A O 1
ATOM 704 N N . ALA A 1 90 ? -21.179 6.607 -2.900 1.00 95.69 90 ALA A N 1
ATOM 705 C CA . ALA A 1 90 ? -21.920 6.823 -1.656 1.00 95.69 90 ALA A CA 1
ATOM 706 C C . ALA A 1 90 ? -22.190 5.514 -0.894 1.00 95.69 90 ALA A C 1
ATOM 708 O O . ALA A 1 90 ? -22.027 5.452 0.324 1.00 95.69 90 ALA A O 1
ATOM 709 N N . ARG A 1 91 ? -22.562 4.442 -1.607 1.00 96.38 91 ARG A N 1
ATOM 710 C CA . ARG A 1 91 ? -22.755 3.116 -1.002 1.00 96.38 91 ARG A CA 1
ATOM 711 C C . ARG A 1 91 ? -21.452 2.558 -0.429 1.00 96.38 91 ARG A C 1
ATOM 713 O O . ARG A 1 91 ? -21.479 1.958 0.642 1.00 96.38 91 ARG A O 1
ATOM 720 N N . ALA A 1 92 ? -20.341 2.707 -1.147 1.00 95.81 92 ALA A N 1
ATOM 721 C CA . ALA A 1 92 ? -19.038 2.246 -0.687 1.00 95.81 92 ALA A CA 1
ATOM 722 C C . ALA A 1 92 ? -18.608 2.994 0.582 1.00 95.81 92 ALA A C 1
ATOM 724 O O . ALA A 1 92 ? -18.194 2.349 1.541 1.00 95.81 92 ALA A O 1
ATOM 725 N N . THR A 1 93 ? -18.792 4.318 0.625 1.00 96.44 93 THR A N 1
ATOM 726 C CA . THR A 1 93 ? -18.535 5.132 1.822 1.00 96.44 93 THR A CA 1
ATOM 727 C C . THR A 1 93 ? -19.390 4.684 3.000 1.00 96.44 93 THR A C 1
ATOM 729 O O . THR A 1 93 ? -18.854 4.423 4.071 1.00 96.44 93 THR A O 1
ATOM 732 N N . GLN A 1 94 ? -20.699 4.508 2.800 1.00 97.19 94 GLN A N 1
ATOM 733 C CA . GLN A 1 94 ? -21.591 4.047 3.864 1.00 97.19 94 GLN A CA 1
ATOM 734 C C . GLN A 1 94 ? -21.169 2.677 4.418 1.00 97.19 94 GLN A C 1
ATOM 736 O O . GLN A 1 94 ? -21.183 2.465 5.628 1.00 97.19 94 GLN A O 1
ATOM 741 N N . LEU A 1 95 ? -20.778 1.745 3.542 1.00 97.56 95 LEU A N 1
ATOM 742 C CA . LEU A 1 95 ? -20.303 0.425 3.953 1.00 97.56 95 LEU A CA 1
ATOM 743 C C . LEU A 1 95 ? -18.983 0.509 4.731 1.00 97.56 95 LEU A C 1
ATOM 745 O O . LEU A 1 95 ? -18.812 -0.207 5.716 1.00 97.56 95 LEU A O 1
ATOM 749 N N . ALA A 1 96 ? -18.060 1.370 4.299 1.00 96.75 96 ALA A N 1
ATOM 750 C CA . ALA A 1 96 ? -16.808 1.599 5.009 1.00 96.75 96 ALA A CA 1
ATOM 751 C C . ALA A 1 96 ? -17.072 2.130 6.426 1.00 96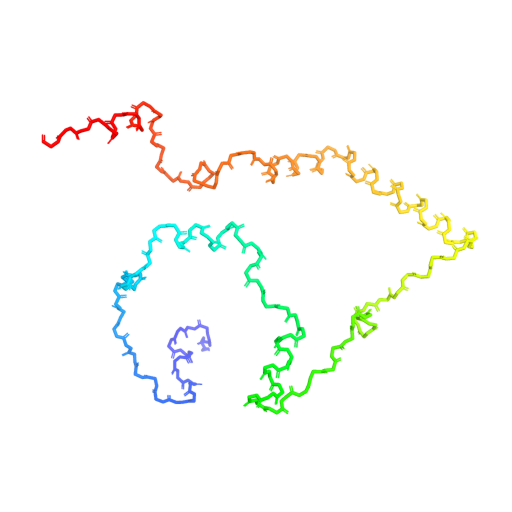.75 96 ALA A C 1
ATOM 753 O O . ALA A 1 96 ? -16.602 1.535 7.393 1.00 96.75 96 ALA A O 1
ATOM 754 N N . GLU A 1 97 ? -17.912 3.160 6.563 1.00 96.81 97 GLU A N 1
ATOM 755 C CA . GLU A 1 97 ? -18.302 3.718 7.864 1.00 96.81 97 GLU A CA 1
ATOM 756 C C . GLU A 1 97 ? -18.967 2.669 8.768 1.00 96.81 97 GLU A C 1
ATOM 758 O O . GLU A 1 97 ? -18.674 2.594 9.963 1.00 96.81 97 GLU A O 1
ATOM 763 N N . GLU A 1 98 ? -19.837 1.817 8.214 1.00 97.19 98 GLU A N 1
ATOM 764 C CA . GLU A 1 98 ? -20.472 0.730 8.962 1.00 97.19 98 GLU A CA 1
ATOM 765 C C . GLU A 1 98 ? -19.426 -0.251 9.516 1.00 97.19 98 GLU A C 1
ATOM 767 O O . GLU A 1 98 ? -19.434 -0.550 10.716 1.00 97.19 98 GLU A O 1
ATOM 772 N N . ILE A 1 99 ? -18.493 -0.702 8.672 1.00 95.81 99 ILE A N 1
ATOM 773 C CA . ILE A 1 99 ? -17.412 -1.616 9.063 1.00 95.81 99 ILE A CA 1
ATOM 774 C C . ILE A 1 99 ? -16.526 -0.973 10.131 1.00 95.81 99 ILE A C 1
ATOM 776 O O . ILE A 1 99 ? -16.279 -1.589 11.169 1.00 95.81 99 ILE A O 1
ATOM 780 N N . GLU A 1 100 ? -16.101 0.271 9.922 1.00 93.81 100 GLU A N 1
ATOM 781 C CA . GLU A 1 100 ? -15.230 0.999 10.845 1.00 93.81 100 GLU A CA 1
ATOM 782 C C . GLU A 1 100 ? -15.915 1.299 12.182 1.00 93.81 100 GLU A C 1
ATOM 784 O O . GLU A 1 100 ? -15.270 1.318 13.234 1.00 93.81 100 GLU A O 1
ATOM 789 N N . SER A 1 101 ? -17.237 1.491 12.179 1.00 94.62 101 SER A N 1
ATOM 790 C CA . SER A 1 101 ? -18.017 1.729 13.394 1.00 94.62 101 SER A CA 1
ATOM 791 C C . SER A 1 101 ? -18.198 0.473 14.256 1.00 94.62 101 SER A C 1
ATOM 793 O O . SER A 1 101 ? -18.381 0.604 15.475 1.00 94.62 101 SER A O 1
ATOM 795 N N . SER A 1 102 ? -18.102 -0.721 13.654 1.00 96.25 102 SER A N 1
ATOM 796 C CA . SER A 1 102 ? -18.331 -2.013 14.304 1.00 96.25 102 SER A CA 1
ATOM 797 C C . SER A 1 102 ? -17.387 -2.248 15.483 1.00 96.25 102 SER A C 1
ATOM 799 O O . SER A 1 102 ? -16.166 -2.123 15.381 1.00 96.25 102 SER A O 1
ATOM 801 N N . ALA A 1 103 ? -17.951 -2.677 16.614 1.00 94.50 103 ALA A N 1
ATOM 802 C CA . ALA A 1 103 ? -17.184 -2.982 17.820 1.00 94.50 103 ALA A CA 1
ATOM 803 C C . ALA A 1 103 ? -16.137 -4.087 17.592 1.00 94.50 103 ALA A C 1
ATOM 805 O O . ALA A 1 103 ? -15.047 -4.022 18.154 1.00 94.50 103 ALA A O 1
ATOM 806 N N . GLN A 1 104 ? -16.441 -5.081 16.748 1.00 95.12 104 GLN A N 1
ATOM 807 C CA . GLN A 1 104 ? -15.497 -6.157 16.429 1.00 95.12 104 GLN A CA 1
ATOM 808 C C . GLN A 1 104 ? -14.304 -5.653 15.614 1.00 95.12 104 GLN A C 1
ATOM 810 O O . GLN A 1 104 ? -13.174 -6.058 15.882 1.00 95.12 104 GLN A O 1
ATOM 815 N N . TYR A 1 105 ? -14.552 -4.778 14.636 1.00 93.25 105 TYR A N 1
ATOM 816 C CA . TYR A 1 105 ? -13.492 -4.164 13.841 1.00 93.25 105 TYR A CA 1
ATOM 817 C C . TYR A 1 105 ? -12.589 -3.306 14.730 1.00 93.25 105 TYR A C 1
ATOM 819 O O . TYR A 1 105 ? -11.384 -3.533 14.774 1.00 93.25 105 TYR A O 1
ATOM 827 N N . LYS A 1 106 ? -13.180 -2.416 15.538 1.00 94.38 106 LYS A N 1
ATOM 828 C CA . LYS A 1 106 ? -12.439 -1.571 16.487 1.00 94.38 106 LYS A CA 1
ATOM 829 C C . LYS A 1 106 ? -11.601 -2.380 17.474 1.00 94.38 106 LYS A C 1
ATOM 831 O O . LYS A 1 106 ? -10.454 -2.030 17.722 1.00 94.38 106 LYS A O 1
ATOM 836 N N . ALA A 1 107 ? -12.145 -3.471 18.017 1.00 93.25 107 ALA A N 1
ATOM 837 C CA . ALA A 1 107 ? -11.409 -4.332 18.941 1.00 93.25 107 ALA A CA 1
ATOM 838 C C . ALA A 1 107 ? -10.192 -4.999 18.277 1.00 93.25 107 ALA A C 1
ATOM 840 O O . ALA A 1 107 ? -9.133 -5.088 18.892 1.00 93.25 107 ALA A O 1
ATOM 841 N N . ARG A 1 108 ? -10.328 -5.449 17.023 1.00 90.94 108 ARG A N 1
ATOM 842 C CA . ARG A 1 108 ? -9.211 -6.014 16.252 1.00 90.94 108 ARG A CA 1
ATOM 843 C C . ARG A 1 108 ? -8.161 -4.959 15.925 1.00 90.94 108 ARG A C 1
ATOM 845 O O . ARG A 1 108 ? -6.991 -5.187 16.203 1.00 90.94 108 ARG A O 1
ATOM 852 N N . ALA A 1 109 ? -8.593 -3.804 15.426 1.00 89.81 109 ALA A N 1
ATOM 853 C CA . ALA A 1 109 ? -7.708 -2.691 15.102 1.00 89.81 109 ALA A CA 1
ATOM 854 C C . ALA A 1 109 ? -6.918 -2.202 16.328 1.00 89.81 109 ALA A C 1
ATOM 856 O O . ALA A 1 109 ? -5.751 -1.859 16.196 1.00 89.81 109 ALA A O 1
ATOM 857 N N . ALA A 1 110 ? -7.515 -2.204 17.524 1.00 88.25 110 ALA A N 1
ATOM 858 C CA . ALA A 1 110 ? -6.823 -1.820 18.757 1.00 88.25 110 ALA A CA 1
ATOM 859 C C . ALA A 1 110 ? -5.753 -2.834 19.204 1.00 88.25 110 ALA A C 1
ATOM 861 O O . ALA A 1 110 ? -4.792 -2.457 19.858 1.00 88.25 110 ALA A O 1
ATOM 862 N N . LEU A 1 111 ? -5.922 -4.119 18.876 1.00 84.38 111 LEU A N 1
ATOM 863 C CA . LEU A 1 111 ? -4.940 -5.164 19.190 1.00 84.38 111 LEU A CA 1
ATOM 864 C C . LEU A 1 111 ? -3.785 -5.205 18.174 1.00 84.38 111 LEU A C 1
ATOM 866 O O . LEU A 1 111 ? -2.682 -5.654 18.499 1.00 84.38 111 LEU A O 1
ATOM 870 N N . GLU A 1 112 ? -4.056 -4.781 16.939 1.00 80.81 112 GLU A N 1
ATOM 871 C CA . GLU A 1 112 ? -3.057 -4.600 15.885 1.00 80.81 112 GLU A CA 1
ATOM 872 C C . GLU A 1 112 ? -2.227 -3.334 16.118 1.00 80.81 112 GLU A C 1
ATOM 874 O O . GLU A 1 112 ? -1.007 -3.426 16.176 1.00 80.81 112 GLU A O 1
ATOM 879 N N . ASN A 1 113 ? -2.882 -2.194 16.358 1.00 82.31 113 ASN A N 1
ATOM 880 C CA . ASN A 1 113 ? -2.248 -0.905 16.665 1.00 82.31 113 ASN A CA 1
ATOM 881 C C . ASN A 1 113 ? -1.905 -0.758 18.155 1.00 82.31 113 ASN A C 1
ATOM 883 O O . ASN A 1 113 ? -2.063 0.311 18.740 1.00 82.31 113 ASN A O 1
ATOM 887 N N . ASP A 1 114 ? -1.535 -1.856 18.798 1.00 80.81 114 ASP A N 1
ATOM 888 C CA . ASP A 1 114 ? -1.111 -1.834 20.189 1.00 80.81 114 ASP A CA 1
ATOM 889 C C . ASP A 1 114 ? 0.272 -1.172 20.271 1.00 80.81 114 ASP A C 1
ATOM 891 O O . ASP A 1 114 ? 1.207 -1.648 19.634 1.00 80.81 114 ASP A O 1
ATOM 895 N N . ASP A 1 115 ? 0.403 -0.094 21.051 1.00 80.88 115 ASP A N 1
ATOM 896 C CA . ASP A 1 115 ? 1.644 0.692 21.186 1.00 80.88 115 ASP A CA 1
ATOM 897 C C . ASP A 1 115 ? 2.800 -0.084 21.854 1.00 80.88 115 ASP A C 1
ATOM 899 O O . ASP A 1 115 ? 3.909 0.436 21.999 1.00 80.88 115 ASP A O 1
ATOM 903 N N . ARG A 1 116 ? 2.553 -1.318 22.311 1.00 80.88 116 ARG A N 1
ATOM 904 C CA . ARG A 1 116 ? 3.584 -2.196 22.873 1.00 80.88 116 ARG A CA 1
ATOM 905 C C . ARG A 1 116 ? 4.602 -2.612 21.815 1.00 80.88 116 ARG A C 1
ATOM 907 O O . ARG A 1 116 ? 4.248 -3.052 20.722 1.00 80.88 116 ARG A O 1
ATOM 914 N N . SER A 1 117 ? 5.873 -2.566 22.195 1.00 76.56 117 SER A N 1
ATOM 915 C CA . SER A 1 117 ? 6.975 -3.068 21.372 1.00 76.56 117 SER A CA 1
ATOM 916 C C . SER A 1 117 ? 6.863 -4.580 21.123 1.00 76.56 117 SER A C 1
ATOM 918 O O . SER A 1 117 ? 6.262 -5.322 21.907 1.00 76.56 117 SER A O 1
ATOM 920 N N . GLU A 1 118 ? 7.472 -5.063 20.035 1.00 74.12 118 GLU A N 1
ATOM 921 C CA . GLU A 1 118 ? 7.495 -6.495 19.709 1.00 74.12 118 GLU A CA 1
ATOM 922 C C . GLU A 1 118 ? 8.092 -7.335 20.854 1.00 74.12 118 GLU A C 1
ATOM 924 O O . GLU A 1 118 ? 7.536 -8.380 21.212 1.00 74.12 118 GLU A O 1
ATOM 929 N N . GLU A 1 119 ? 9.159 -6.831 21.495 1.00 71.94 119 GLU A N 1
ATOM 930 C CA . GLU A 1 119 ? 9.784 -7.472 22.658 1.00 71.94 119 GLU A CA 1
ATOM 931 C C . GLU A 1 119 ? 8.754 -7.667 23.785 1.00 71.94 119 GLU A C 1
ATOM 933 O O . GLU A 1 119 ? 8.630 -8.764 24.323 1.00 71.94 119 GLU A O 1
ATOM 938 N N . GLU A 1 120 ? 7.941 -6.656 24.100 1.00 79.62 120 GLU A N 1
ATOM 939 C CA . GLU A 1 120 ? 6.911 -6.737 25.148 1.00 79.62 120 GLU A CA 1
ATOM 940 C C . GLU A 1 120 ? 5.754 -7.682 24.799 1.00 79.62 120 GLU A C 1
ATOM 942 O O . GLU A 1 120 ? 5.084 -8.206 25.695 1.00 79.62 120 GLU A O 1
ATOM 947 N N . LYS A 1 121 ? 5.495 -7.899 23.506 1.00 79.06 121 LYS A N 1
ATOM 948 C CA . LYS A 1 121 ? 4.390 -8.740 23.037 1.00 79.06 121 LYS A CA 1
ATOM 949 C C . LYS A 1 121 ? 4.738 -10.227 23.060 1.00 79.06 121 LYS A C 1
ATOM 951 O O . LYS A 1 121 ? 3.856 -11.037 23.354 1.00 79.06 121 LYS A O 1
ATOM 956 N N . TYR A 1 122 ? 5.994 -10.583 22.778 1.00 80.25 122 TYR A N 1
ATOM 957 C CA . TYR A 1 122 ? 6.390 -11.978 22.547 1.00 80.25 122 TYR A CA 1
ATOM 958 C C . TYR A 1 122 ? 7.555 -12.483 23.406 1.00 80.25 122 TYR A C 1
ATOM 960 O O . TYR A 1 122 ? 7.858 -13.678 23.355 1.00 80.25 122 TYR A O 1
ATOM 968 N N . THR A 1 123 ? 8.196 -11.644 24.228 1.00 80.19 123 THR A N 1
ATOM 969 C CA . THR A 1 123 ? 9.247 -12.136 25.126 1.00 80.19 123 THR A CA 1
ATOM 970 C C . THR A 1 123 ? 8.672 -13.047 26.212 1.00 80.19 123 THR A C 1
ATOM 972 O O . THR A 1 123 ? 7.757 -12.692 26.956 1.00 80.19 123 THR A O 1
ATOM 975 N N . ALA A 1 124 ? 9.248 -14.242 26.346 1.00 76.00 124 ALA A N 1
ATOM 976 C CA . ALA A 1 124 ? 8.974 -15.128 27.477 1.00 76.00 124 ALA A CA 1
ATOM 977 C C . ALA A 1 124 ? 9.662 -14.646 28.771 1.00 76.00 124 ALA A C 1
ATOM 979 O O . ALA A 1 124 ? 9.321 -15.099 29.864 1.00 76.00 124 ALA A O 1
ATOM 980 N N . VAL A 1 125 ? 10.642 -13.742 28.655 1.00 69.56 125 VAL A N 1
ATOM 981 C CA . VAL A 1 125 ? 11.449 -13.237 29.768 1.00 69.56 125 VAL A CA 1
ATOM 982 C C . VAL A 1 125 ? 10.977 -11.832 30.121 1.00 69.56 125 VAL A C 1
ATOM 984 O O . VAL A 1 125 ? 11.401 -10.848 29.519 1.00 69.56 125 VAL A O 1
ATOM 987 N N . GLN A 1 126 ? 10.120 -11.730 31.134 1.00 66.06 126 GLN A N 1
ATOM 988 C CA . GLN A 1 126 ? 9.769 -10.441 31.727 1.00 66.06 126 GLN A CA 1
ATOM 989 C C . GLN A 1 126 ? 10.941 -9.958 32.584 1.00 66.06 126 GLN A C 1
ATOM 991 O O . GLN A 1 126 ? 11.136 -10.428 33.704 1.00 66.06 126 GLN A O 1
ATOM 996 N N . ARG A 1 127 ? 11.752 -9.037 32.054 1.00 67.50 127 ARG A N 1
ATOM 997 C CA . ARG A 1 127 ? 12.739 -8.318 32.869 1.00 67.50 127 ARG A CA 1
ATOM 998 C C . ARG A 1 127 ? 12.001 -7.235 33.642 1.00 67.50 127 ARG A C 1
ATOM 1000 O O . ARG A 1 127 ? 11.281 -6.435 33.046 1.00 67.50 127 ARG A O 1
ATOM 1007 N N . ASN A 1 128 ? 12.160 -7.198 34.961 1.00 65.00 128 ASN A N 1
ATOM 1008 C CA . ASN A 1 128 ? 11.562 -6.127 35.747 1.00 65.00 128 ASN A CA 1
ATOM 1009 C C . ASN A 1 128 ? 12.201 -4.794 35.333 1.00 65.00 128 ASN A C 1
ATOM 1011 O O . ASN A 1 128 ? 13.421 -4.707 35.207 1.00 65.00 128 ASN A O 1
ATOM 1015 N N . ALA A 1 129 ? 11.405 -3.733 35.166 1.00 60.16 129 ALA A N 1
ATOM 1016 C CA . ALA A 1 129 ? 11.918 -2.404 34.810 1.00 60.16 129 ALA A CA 1
ATOM 1017 C C . ALA A 1 129 ? 13.008 -1.899 35.785 1.00 60.16 129 ALA A C 1
ATOM 1019 O O . ALA A 1 129 ? 13.907 -1.166 35.387 1.00 60.16 129 ALA A O 1
ATOM 1020 N N . ALA A 1 130 ? 12.984 -2.368 37.039 1.00 59.62 130 ALA A N 1
ATOM 1021 C CA . ALA A 1 130 ? 14.007 -2.080 38.043 1.00 59.62 130 ALA A CA 1
ATOM 1022 C C . ALA A 1 130 ? 15.388 -2.704 37.736 1.00 59.62 130 ALA A C 1
ATOM 1024 O O . ALA A 1 130 ? 16.402 -2.195 38.204 1.00 59.62 130 ALA A O 1
ATOM 1025 N N . GLU A 1 131 ? 15.456 -3.782 36.948 1.00 57.12 131 GLU A N 1
ATOM 1026 C CA . GLU A 1 131 ? 16.719 -4.425 36.554 1.00 57.12 131 GLU A CA 1
ATOM 1027 C C . GLU A 1 131 ? 17.363 -3.753 35.330 1.00 57.12 131 GLU A C 1
ATOM 1029 O O . GLU A 1 131 ? 18.590 -3.748 35.229 1.00 57.12 131 GLU A O 1
ATOM 1034 N N . ARG A 1 132 ? 16.570 -3.122 34.442 1.00 54.91 132 ARG A N 1
ATOM 1035 C CA . ARG A 1 132 ? 17.080 -2.354 33.280 1.00 54.91 132 ARG A CA 1
ATOM 1036 C C . ARG A 1 132 ? 17.956 -1.171 33.718 1.00 54.91 132 ARG A C 1
ATOM 1038 O O . ARG A 1 132 ? 18.996 -0.927 33.112 1.00 54.91 132 ARG A O 1
ATOM 1045 N N . GLU A 1 133 ? 17.583 -0.483 34.798 1.00 53.25 133 GLU A N 1
ATOM 1046 C CA . GLU A 1 133 ? 18.386 0.615 35.367 1.00 53.25 133 GLU A CA 1
ATOM 1047 C C . GLU A 1 133 ? 19.623 0.114 36.138 1.00 53.25 133 GLU A C 1
ATOM 1049 O O . GLU A 1 133 ? 20.638 0.805 36.207 1.00 53.25 133 GLU A O 1
ATOM 1054 N N . GLY A 1 134 ? 19.581 -1.111 36.676 1.00 50.78 134 GLY A N 1
ATOM 1055 C CA . GLY A 1 134 ? 20.705 -1.717 37.396 1.00 50.78 134 GLY A CA 1
ATOM 1056 C C . GLY A 1 134 ? 21.837 -2.203 36.484 1.00 50.78 134 GLY A C 1
ATOM 1057 O O . GLY A 1 134 ? 23.001 -2.151 36.875 1.00 50.78 134 GLY A O 1
ATOM 1058 N N . SER A 1 135 ? 21.531 -2.630 35.253 1.00 50.72 135 SER A N 1
ATOM 1059 C CA . SER A 1 135 ? 22.538 -3.153 34.313 1.00 50.72 135 SER A CA 1
ATOM 1060 C C . SER A 1 135 ? 23.405 -2.086 33.636 1.00 50.72 135 SER A C 1
ATOM 1062 O O . SER A 1 135 ? 24.465 -2.415 33.112 1.00 50.72 135 SER A O 1
ATOM 1064 N N . LEU A 1 136 ? 22.994 -0.813 33.670 1.00 48.53 136 LEU A N 1
ATOM 1065 C CA . LEU A 1 136 ? 23.808 0.320 33.201 1.00 48.53 136 LEU A CA 1
ATOM 1066 C C . LEU A 1 136 ? 24.782 0.840 34.276 1.00 48.53 136 LEU A C 1
ATOM 1068 O O . LEU A 1 136 ? 25.575 1.739 34.007 1.00 48.53 136 LEU A O 1
ATOM 1072 N N . SER A 1 137 ? 24.755 0.261 35.481 1.00 48.19 137 SER A N 1
ATOM 1073 C CA . SER A 1 137 ? 25.608 0.638 36.610 1.00 48.19 137 SER A CA 1
ATOM 1074 C C . SER A 1 137 ? 26.390 -0.569 37.135 1.00 48.19 137 SER A C 1
ATOM 1076 O O . SER A 1 137 ? 26.218 -1.016 38.267 1.00 48.19 137 SER A O 1
ATOM 1078 N N . ALA A 1 138 ? 27.270 -1.121 36.301 1.00 39.28 138 ALA A N 1
ATOM 1079 C CA . ALA A 1 138 ? 28.346 -1.991 36.766 1.00 39.28 138 ALA A CA 1
ATOM 1080 C C . ALA A 1 138 ? 29.693 -1.344 36.396 1.00 39.28 138 ALA A C 1
ATOM 1082 O O . ALA A 1 138 ? 30.020 -1.263 35.210 1.00 39.28 138 ALA A O 1
ATOM 1083 N N . PRO A 1 139 ? 30.471 -0.835 37.370 1.00 49.09 139 PRO A N 1
ATOM 1084 C CA . PRO A 1 139 ? 31.802 -0.313 37.099 1.00 49.09 139 PRO A CA 1
ATOM 1085 C C . PRO A 1 139 ? 32.783 -1.458 36.804 1.00 49.09 139 PRO A C 1
ATOM 1087 O O . PRO A 1 139 ? 32.670 -2.551 37.361 1.00 49.09 139 PRO A O 1
ATOM 1090 N N . ARG A 1 140 ? 33.743 -1.170 35.920 1.00 35.53 140 ARG A N 1
ATOM 1091 C CA . ARG A 1 140 ? 35.006 -1.910 35.783 1.00 35.53 140 ARG A CA 1
ATOM 1092 C C . ARG A 1 140 ? 35.828 -1.864 37.067 1.00 35.53 140 ARG A C 1
ATOM 1094 O O . ARG A 1 140 ? 35.778 -0.817 37.750 1.00 35.53 140 ARG A O 1
#

Foldseek 3Di:
DDCPDPVNVVVDDPDPDDDDPDDPDPCPDPDDPVNVVCVVPCPPPDDDVVRVQVCCCVVPVDHDPDDPVVVVPDDDDDPDPDPVNVVVVVVVVVVVCVQCVDPVNVVVVCVVPPPDDPCRVDPPDDDDPVVVVVVVDDDD

Radius of gyration: 26.82 Å; chains: 1; bounding box: 60×57×60 Å

pLDDT: mean 77.62, std 15.93, range [35.53, 97.56]

Secondary structure (DSSP, 8-state):
--SSSHHHHGGG-SS---PPPPPPP---TT--HHHHHHHHH-TT-PPPHHHHHHHHHHHH-------TT-TTT---------HHHHHHHHHHHHHHHHHHH-HHHHHHHHHHS--S-HHHHH-S----HHHHHHTT----